Protein AF-A0A4P7GZ65-F1 (afdb_monomer_lite)

Structure (mmCIF, N/CA/C/O backbone):
data_AF-A0A4P7GZ65-F1
#
_entry.id   AF-A0A4P7GZ65-F1
#
loop_
_atom_site.group_PDB
_atom_site.id
_atom_site.type_symbol
_atom_site.label_atom_id
_atom_site.label_alt_id
_atom_site.label_comp_id
_atom_site.label_asym_id
_atom_site.label_entity_id
_atom_site.label_seq_id
_atom_site.pdbx_PDB_ins_code
_atom_site.Cartn_x
_atom_site.Cartn_y
_atom_site.Cartn_z
_atom_site.occupancy
_atom_site.B_iso_or_equiv
_atom_site.auth_seq_id
_atom_site.auth_comp_id
_atom_site.auth_asym_id
_atom_site.auth_atom_id
_atom_site.pdbx_PDB_model_num
ATOM 1 N N . MET A 1 1 ? 6.783 -11.774 -8.724 1.00 76.56 1 MET A N 1
ATOM 2 C CA . MET A 1 1 ? 7.387 -10.718 -7.872 1.00 76.56 1 MET A CA 1
ATOM 3 C C . MET A 1 1 ? 6.411 -10.404 -6.745 1.00 76.56 1 MET A C 1
ATOM 5 O O . MET A 1 1 ? 5.219 -10.324 -7.023 1.00 76.56 1 MET A O 1
ATOM 9 N N . PHE A 1 2 ? 6.896 -10.270 -5.505 1.00 83.75 2 PHE A N 1
ATOM 10 C CA . PHE A 1 2 ? 6.074 -9.935 -4.336 1.00 83.75 2 PHE A CA 1
ATOM 11 C C . PHE A 1 2 ? 6.628 -8.694 -3.630 1.00 83.75 2 PHE A C 1
ATOM 13 O O . PHE A 1 2 ? 7.836 -8.597 -3.420 1.00 83.75 2 PHE A O 1
ATOM 20 N N . CYS A 1 3 ? 5.750 -7.767 -3.250 1.00 86.38 3 CYS A N 1
ATOM 21 C CA . CYS A 1 3 ? 6.074 -6.620 -2.402 1.00 86.38 3 CYS A CA 1
ATOM 22 C C . CYS A 1 3 ? 5.174 -6.644 -1.161 1.00 86.38 3 CYS A C 1
ATOM 24 O O . CYS A 1 3 ? 4.007 -7.021 -1.241 1.00 86.38 3 CYS A O 1
ATOM 26 N N . ALA A 1 4 ? 5.718 -6.270 -0.005 1.00 89.75 4 ALA A N 1
ATOM 27 C CA . ALA A 1 4 ? 4.972 -6.193 1.243 1.00 89.75 4 ALA A CA 1
ATOM 28 C C . ALA A 1 4 ? 5.264 -4.861 1.931 1.00 89.75 4 ALA A C 1
ATOM 30 O O . ALA A 1 4 ? 6.419 -4.547 2.223 1.00 89.75 4 ALA A O 1
ATOM 31 N N . VAL A 1 5 ? 4.213 -4.095 2.216 1.00 90.88 5 VAL A N 1
ATOM 32 C CA . VAL A 1 5 ? 4.323 -2.780 2.854 1.00 90.88 5 VAL A CA 1
ATOM 33 C C . VAL A 1 5 ? 3.663 -2.808 4.219 1.00 90.88 5 VAL A C 1
ATOM 35 O O . VAL A 1 5 ? 2.517 -3.232 4.357 1.00 90.88 5 VAL A O 1
ATOM 38 N N . ARG A 1 6 ? 4.375 -2.328 5.241 1.00 91.50 6 ARG A N 1
ATOM 39 C CA . ARG A 1 6 ? 3.801 -2.109 6.572 1.00 91.50 6 ARG A CA 1
ATOM 40 C C . ARG A 1 6 ? 3.163 -0.730 6.616 1.00 91.50 6 ARG A C 1
ATOM 42 O O . ARG A 1 6 ? 3.855 0.266 6.435 1.00 91.50 6 ARG A O 1
ATOM 49 N N . VAL A 1 7 ? 1.866 -0.680 6.890 1.00 90.31 7 VAL A N 1
ATOM 50 C CA . VAL A 1 7 ? 1.109 0.571 7.002 1.00 90.31 7 VAL A CA 1
ATOM 51 C C . VAL A 1 7 ? 0.484 0.693 8.391 1.00 90.31 7 VAL A C 1
ATOM 53 O O . VAL A 1 7 ? 0.045 -0.325 8.940 1.00 90.31 7 VAL A O 1
ATOM 56 N N . PRO A 1 8 ? 0.425 1.900 8.980 1.00 89.12 8 PRO A N 1
ATOM 57 C CA . PRO A 1 8 ? -0.309 2.123 10.219 1.00 89.12 8 PRO A CA 1
ATOM 58 C C . PRO A 1 8 ? -1.774 1.709 10.077 1.00 89.12 8 PRO A C 1
ATOM 60 O O . PRO A 1 8 ? -2.403 1.930 9.041 1.00 89.12 8 PRO A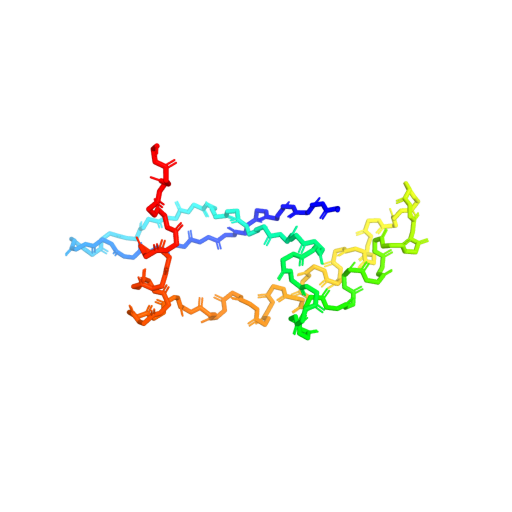 O 1
ATOM 63 N N . HIS A 1 9 ? -2.317 1.103 11.124 1.00 86.81 9 HIS A N 1
ATOM 64 C CA . HIS A 1 9 ? -3.724 0.742 11.196 1.00 86.81 9 HIS A CA 1
ATOM 65 C C . HIS A 1 9 ? -4.201 0.834 12.642 1.00 86.81 9 HIS A C 1
ATOM 67 O O . HIS A 1 9 ? -3.469 0.457 13.559 1.00 86.81 9 HIS A O 1
ATOM 73 N N . SER A 1 10 ? -5.424 1.312 12.839 1.00 88.31 10 SER A N 1
ATOM 74 C CA . SER A 1 10 ? -6.106 1.258 14.124 1.00 88.31 10 SER A CA 1
ATOM 75 C C . SER A 1 10 ? -7.553 0.819 13.951 1.00 88.31 10 SER A C 1
ATOM 77 O O . SER A 1 10 ? -8.141 0.939 12.871 1.00 88.31 10 SER A O 1
ATOM 79 N N . PHE A 1 11 ? -8.113 0.271 15.023 1.00 86.38 11 PHE A N 1
ATOM 80 C CA . PHE A 1 11 ? -9.532 -0.042 15.121 1.00 86.38 11 PHE A CA 1
ATOM 81 C C . PHE A 1 11 ? -10.025 0.193 16.550 1.00 86.38 11 PHE A C 1
ATOM 83 O O . PHE A 1 11 ? -9.253 0.143 17.510 1.00 86.38 11 PHE A O 1
ATOM 90 N N . LEU A 1 12 ? -11.329 0.434 16.681 1.00 90.19 12 LEU A N 1
ATOM 91 C CA . LEU A 1 12 ? -12.003 0.540 17.971 1.00 90.19 12 LEU A CA 1
ATOM 92 C C . LEU A 1 12 ? -12.475 -0.840 18.426 1.00 90.19 12 LEU A C 1
ATOM 94 O O . LEU A 1 12 ? -13.119 -1.571 17.670 1.00 90.19 12 LEU A O 1
ATOM 98 N N . ARG A 1 13 ? -12.175 -1.190 19.675 1.00 89.31 13 ARG A N 1
ATOM 99 C CA . ARG A 1 13 ? -12.768 -2.350 20.346 1.00 89.31 13 ARG A CA 1
ATOM 100 C C . ARG A 1 13 ? -14.203 -2.053 20.783 1.00 89.31 13 ARG A C 1
ATOM 102 O O . ARG A 1 13 ? -14.614 -0.900 20.888 1.00 89.31 13 ARG A O 1
ATOM 109 N N . ALA A 1 14 ? -14.946 -3.114 21.101 1.00 93.25 14 ALA A N 1
ATOM 110 C CA . ALA A 1 14 ? -16.319 -3.018 21.602 1.00 93.25 14 ALA A CA 1
ATOM 111 C C . ALA A 1 14 ? -16.442 -2.221 22.918 1.00 93.25 14 ALA A C 1
ATOM 113 O O . ALA A 1 14 ? -17.507 -1.688 23.207 1.00 93.25 14 ALA A O 1
ATOM 114 N N . ASP A 1 15 ? -15.360 -2.121 23.696 1.00 95.00 15 ASP A N 1
ATOM 115 C CA . ASP A 1 15 ? -15.285 -1.334 24.934 1.00 95.00 15 ASP A CA 1
ATOM 116 C C . ASP A 1 15 ? -14.929 0.151 24.708 1.00 95.00 15 ASP A C 1
ATOM 118 O O . ASP A 1 15 ? -14.803 0.906 25.668 1.00 95.00 15 ASP A O 1
ATOM 122 N N . GLY A 1 16 ? -14.768 0.580 23.451 1.00 94.06 16 GLY A N 1
ATOM 123 C CA . GLY A 1 16 ? -14.391 1.947 23.088 1.00 94.06 16 GLY A CA 1
ATOM 124 C C . GLY A 1 16 ? -12.885 2.220 23.093 1.00 94.06 16 GLY A C 1
ATOM 125 O O . GLY A 1 16 ? -12.476 3.328 22.753 1.00 94.06 16 GLY A O 1
ATOM 126 N N . THR A 1 17 ? -12.045 1.238 23.428 1.00 95.94 17 THR A N 1
ATOM 127 C CA . THR A 1 17 ? -10.585 1.397 23.392 1.00 95.94 17 THR A CA 1
ATOM 128 C C . THR A 1 17 ? -10.078 1.378 21.952 1.00 95.94 17 THR A C 1
ATOM 130 O O . THR A 1 17 ? -10.315 0.414 21.218 1.00 95.94 17 THR A O 1
ATOM 133 N N . GLU A 1 18 ? -9.325 2.404 21.550 1.00 94.06 18 GLU A N 1
ATOM 134 C CA . GLU A 1 18 ? -8.584 2.382 20.287 1.00 94.06 18 GLU A CA 1
ATOM 135 C C . GLU A 1 18 ? -7.319 1.529 20.422 1.00 94.06 18 GLU A C 1
ATOM 137 O O . GLU A 1 18 ? -6.511 1.708 21.335 1.00 94.06 18 GLU A O 1
ATOM 142 N N . VAL A 1 19 ? -7.139 0.597 19.489 1.00 92.31 19 VAL A N 1
ATOM 143 C CA . VAL A 1 19 ? -5.927 -0.212 19.377 1.00 92.31 19 VAL A CA 1
ATOM 144 C C . VAL A 1 19 ? -5.208 0.171 18.099 1.00 92.31 19 VAL A C 1
ATOM 146 O O . VAL A 1 19 ? -5.732 -0.033 17.006 1.00 92.31 19 VAL A O 1
ATOM 149 N N . GLY A 1 20 ? -3.996 0.701 18.246 1.00 90.81 20 GLY A N 1
ATOM 150 C CA . GLY A 1 20 ? -3.094 0.997 17.137 1.00 90.81 20 GLY A CA 1
ATOM 151 C C . GLY A 1 20 ? -2.115 -0.141 16.854 1.00 90.81 20 GLY A C 1
ATOM 152 O O . GLY A 1 20 ? -1.770 -0.934 17.731 1.00 90.81 20 GLY A O 1
ATOM 153 N N . GLY A 1 21 ? -1.635 -0.200 15.618 1.00 90.31 21 GLY A N 1
ATOM 154 C CA . GLY A 1 21 ? -0.619 -1.144 15.180 1.00 90.31 21 GLY A CA 1
ATOM 155 C C . GLY A 1 21 ? -0.219 -0.911 13.728 1.00 90.31 21 GLY A C 1
ATOM 156 O O . GLY A 1 21 ? -0.357 0.185 13.182 1.00 90.31 21 GLY A O 1
ATOM 157 N N . THR A 1 22 ? 0.279 -1.966 13.089 1.00 90.62 22 THR A N 1
ATOM 158 C CA . THR A 1 22 ? 0.528 -1.972 11.645 1.00 90.62 22 THR A CA 1
ATOM 159 C C . THR A 1 22 ? -0.178 -3.160 11.011 1.00 90.62 22 THR A C 1
ATOM 161 O O . THR A 1 22 ? -0.287 -4.218 11.631 1.00 90.62 22 THR A O 1
ATOM 164 N N . ARG A 1 23 ? -0.646 -2.993 9.773 1.00 88.56 23 ARG A N 1
ATOM 165 C CA . ARG A 1 23 ? -1.044 -4.106 8.904 1.00 88.56 23 ARG A CA 1
ATOM 166 C C . ARG A 1 23 ? -0.046 -4.235 7.761 1.00 88.56 23 ARG A C 1
ATOM 168 O O . ARG A 1 23 ? 0.570 -3.249 7.359 1.00 88.56 23 ARG A O 1
ATOM 175 N N . THR A 1 24 ? 0.113 -5.448 7.247 1.00 90.75 24 THR A N 1
ATOM 176 C CA . THR A 1 24 ? 0.921 -5.690 6.048 1.00 90.75 24 THR A CA 1
ATOM 177 C C . THR A 1 24 ? -0.003 -5.725 4.841 1.00 90.75 24 THR A C 1
ATOM 179 O O . THR A 1 24 ? -0.967 -6.486 4.840 1.00 90.75 24 THR A O 1
ATOM 182 N N . VAL A 1 25 ? 0.283 -4.905 3.833 1.00 90.38 25 VAL A N 1
ATOM 183 C CA . VAL A 1 25 ? -0.394 -4.933 2.534 1.00 90.38 25 VAL A CA 1
ATOM 184 C C . VAL A 1 25 ? 0.536 -5.618 1.547 1.00 90.38 25 VAL A C 1
ATOM 186 O O . VAL A 1 25 ? 1.663 -5.165 1.338 1.00 90.38 25 VAL A O 1
ATOM 189 N N . GLY A 1 26 ? 0.081 -6.744 1.007 1.00 90.56 26 GLY A N 1
ATOM 190 C CA . GLY A 1 26 ? 0.804 -7.498 -0.008 1.00 90.56 26 GLY A CA 1
ATOM 191 C C . GLY A 1 26 ? 0.428 -7.038 -1.412 1.00 90.56 26 GLY A C 1
ATOM 192 O O . GLY A 1 26 ? -0.720 -6.687 -1.660 1.00 90.56 26 GLY A O 1
ATOM 193 N N . LEU A 1 27 ? 1.405 -7.079 -2.308 1.00 90.44 27 LEU A N 1
ATOM 194 C CA . LEU A 1 27 ? 1.246 -6.958 -3.750 1.00 90.44 27 LEU A CA 1
ATOM 195 C C . LEU A 1 27 ? 1.868 -8.198 -4.392 1.00 90.44 27 LEU A C 1
ATOM 197 O O . LEU A 1 27 ? 3.040 -8.505 -4.140 1.00 90.44 27 LEU A O 1
ATOM 201 N N . CYS A 1 28 ? 1.109 -8.884 -5.239 1.00 90.00 28 CYS A N 1
ATOM 202 C CA . CYS A 1 28 ? 1.599 -9.979 -6.064 1.00 90.00 28 CYS A CA 1
ATOM 203 C C . CYS A 1 28 ? 1.408 -9.612 -7.530 1.00 90.00 28 CYS A C 1
ATOM 205 O O . CYS A 1 28 ? 0.280 -9.460 -7.981 1.00 90.00 28 CYS A O 1
ATOM 207 N N . ALA A 1 29 ? 2.496 -9.537 -8.296 1.00 90.06 29 ALA A N 1
ATOM 208 C CA . ALA A 1 29 ? 2.410 -9.153 -9.706 1.00 90.06 29 ALA A CA 1
ATOM 209 C C . ALA A 1 29 ? 1.456 -10.049 -10.525 1.00 90.06 29 ALA A C 1
ATOM 211 O O . ALA A 1 29 ? 0.786 -9.555 -11.426 1.00 90.06 29 ALA A O 1
ATOM 212 N N . ASP A 1 30 ? 1.357 -11.340 -10.190 1.00 90.69 30 ASP A N 1
ATOM 213 C CA . ASP A 1 30 ? 0.487 -12.282 -10.901 1.00 90.69 30 ASP A CA 1
ATOM 214 C C . ASP A 1 30 ? -0.982 -12.186 -10.455 1.00 90.69 30 ASP A C 1
ATOM 216 O O . ASP A 1 30 ? -1.884 -12.293 -11.288 1.00 90.69 30 ASP A O 1
ATOM 220 N N . CYS A 1 31 ? -1.237 -11.962 -9.159 1.00 89.44 31 CYS A N 1
ATOM 221 C CA . CYS A 1 31 ? -2.598 -11.812 -8.627 1.00 89.44 31 CYS A CA 1
ATOM 222 C C . CYS A 1 31 ? -3.198 -10.444 -8.970 1.00 89.44 31 CYS A C 1
ATOM 224 O O . CYS A 1 31 ? -4.384 -10.349 -9.264 1.00 89.44 31 CYS A O 1
ATOM 226 N N . ASP A 1 32 ? -2.376 -9.395 -8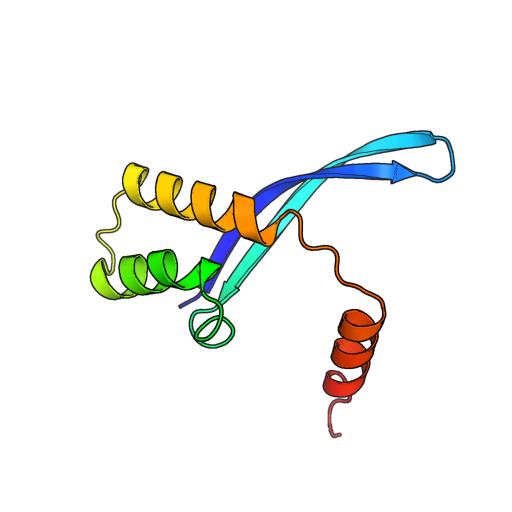.949 1.00 89.75 32 ASP A N 1
ATOM 227 C CA . ASP A 1 32 ? -2.784 -8.000 -9.119 1.00 89.75 32 ASP A CA 1
ATOM 228 C C . ASP A 1 32 ? -2.633 -7.502 -10.566 1.00 89.75 32 ASP A C 1
ATOM 230 O O . ASP A 1 32 ? -2.775 -6.310 -10.827 1.00 89.75 32 ASP A O 1
ATOM 234 N N . LYS A 1 33 ? -2.364 -8.386 -11.535 1.00 89.31 33 LYS A N 1
ATOM 235 C CA . LYS A 1 33 ? -2.096 -7.996 -12.934 1.00 89.31 33 LYS A CA 1
ATOM 236 C C . LYS A 1 33 ? -3.222 -7.178 -13.592 1.00 89.31 33 LYS A C 1
ATOM 238 O O . LYS A 1 33 ? -2.944 -6.362 -14.469 1.00 89.3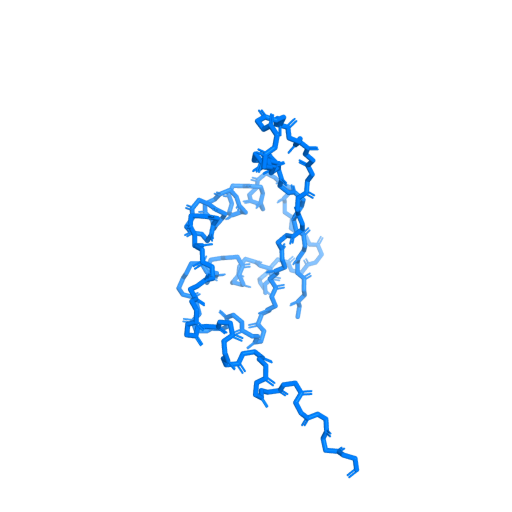1 33 LYS A O 1
ATOM 243 N N . GLU A 1 34 ? -4.469 -7.403 -13.167 1.00 89.81 34 GLU A N 1
ATOM 244 C CA . GLU A 1 34 ? -5.674 -6.706 -13.649 1.00 89.81 34 GLU A CA 1
ATOM 245 C C . GLU A 1 34 ? -6.082 -5.532 -12.739 1.00 89.81 34 GLU A C 1
ATOM 247 O O . GLU A 1 34 ? -7.065 -4.848 -13.015 1.00 89.81 34 GLU A O 1
ATOM 252 N N . ASN A 1 35 ? -5.363 -5.294 -11.636 1.00 88.44 35 ASN A N 1
ATOM 253 C CA . ASN A 1 35 ? -5.648 -4.200 -10.717 1.00 88.44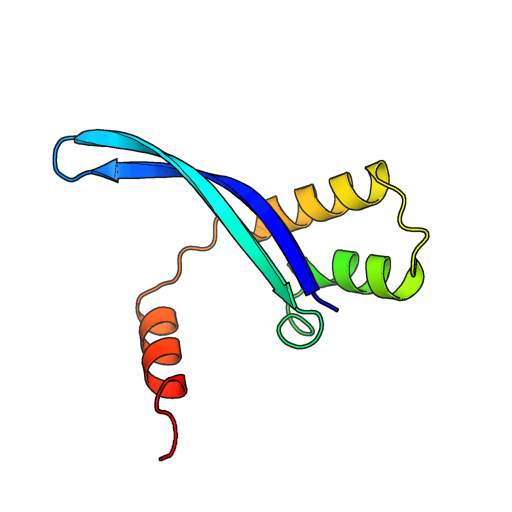 35 ASN A CA 1
ATOM 254 C C . ASN A 1 35 ? -5.015 -2.898 -11.252 1.00 88.44 35 ASN A C 1
ATOM 256 O O . ASN A 1 35 ? -3.788 -2.757 -11.211 1.00 88.44 35 ASN A O 1
ATOM 260 N N . PRO A 1 36 ? -5.810 -1.916 -11.720 1.00 91.06 36 PRO A N 1
ATOM 261 C CA . PRO A 1 36 ? -5.266 -0.686 -12.293 1.00 91.06 36 PRO A CA 1
ATOM 262 C C . PRO A 1 36 ? -4.431 0.117 -11.285 1.00 91.06 36 PRO A C 1
ATOM 264 O O . PRO A 1 36 ? -3.418 0.696 -11.674 1.00 91.06 36 PRO A O 1
ATOM 267 N N . ALA A 1 37 ? -4.779 0.069 -9.993 1.00 90.69 37 ALA A N 1
ATOM 268 C CA . ALA A 1 37 ? -4.042 0.745 -8.923 1.00 90.69 37 ALA A CA 1
ATOM 269 C C . ALA A 1 37 ? -2.620 0.185 -8.742 1.00 90.69 37 ALA A C 1
ATOM 271 O O . ALA A 1 37 ? -1.709 0.882 -8.300 1.00 90.69 37 ALA A O 1
ATOM 272 N N . ALA A 1 38 ? -2.421 -1.096 -9.063 1.00 92.06 38 ALA A N 1
ATOM 273 C CA . ALA A 1 38 ? -1.147 -1.792 -8.905 1.00 92.06 38 ALA A CA 1
ATOM 274 C C . ALA A 1 38 ? -0.218 -1.637 -10.117 1.00 92.06 38 ALA A C 1
ATOM 276 O O . ALA A 1 38 ? 0.974 -1.944 -10.024 1.00 92.06 38 ALA A O 1
ATOM 277 N N . ARG A 1 39 ? -0.739 -1.174 -11.262 1.00 92.44 39 ARG A N 1
ATOM 278 C CA . ARG A 1 39 ? -0.045 -1.267 -12.550 1.00 92.44 39 ARG A CA 1
ATOM 279 C C . ARG A 1 39 ? 1.301 -0.549 -12.558 1.00 92.44 39 ARG A C 1
ATOM 281 O O . ARG A 1 39 ? 2.299 -1.144 -12.949 1.00 92.44 39 ARG A O 1
ATOM 288 N N . ALA A 1 40 ? 1.340 0.689 -12.065 1.00 91.50 40 ALA A N 1
ATOM 289 C CA . ALA A 1 40 ? 2.560 1.495 -12.045 1.00 91.50 40 ALA A CA 1
ATOM 290 C C . ALA A 1 40 ? 3.672 0.865 -11.185 1.00 91.50 40 ALA A C 1
ATOM 292 O O . ALA A 1 40 ? 4.840 0.904 -11.562 1.00 91.50 40 ALA A O 1
ATOM 293 N N . LEU A 1 41 ? 3.315 0.232 -10.061 1.00 91.19 41 LEU A N 1
ATOM 294 C CA . LEU A 1 41 ? 4.269 -0.499 -9.223 1.00 91.19 41 LEU A CA 1
ATOM 295 C C . LEU A 1 41 ? 4.782 -1.763 -9.907 1.00 91.19 41 LEU A C 1
ATOM 297 O O . LEU A 1 41 ? 5.982 -2.028 -9.867 1.00 91.19 41 LEU A O 1
ATOM 301 N N . ILE A 1 42 ? 3.888 -2.541 -10.522 1.00 92.12 42 ILE A N 1
ATOM 302 C CA . ILE A 1 42 ? 4.261 -3.763 -11.244 1.00 92.12 42 ILE A CA 1
ATOM 303 C C . ILE A 1 42 ? 5.227 -3.418 -12.381 1.00 92.12 42 ILE A C 1
ATOM 305 O O . ILE A 1 42 ? 6.279 -4.046 -12.487 1.00 92.12 42 ILE A O 1
ATOM 309 N N . ASP A 1 43 ? 4.914 -2.391 -13.173 1.00 91.06 43 ASP A N 1
ATOM 310 C CA . ASP A 1 43 ? 5.753 -1.945 -14.288 1.00 91.06 43 ASP A CA 1
ATOM 311 C C . ASP A 1 43 ? 7.112 -1.412 -13.789 1.00 91.06 43 ASP A C 1
ATOM 313 O O . ASP A 1 43 ? 8.156 -1.780 -14.332 1.00 91.06 43 ASP A O 1
ATOM 317 N N . TYR A 1 44 ? 7.125 -0.625 -12.704 1.00 88.88 44 TYR A N 1
ATOM 318 C CA . TYR A 1 44 ? 8.355 -0.129 -12.074 1.00 88.88 44 TYR A CA 1
ATOM 319 C C . TYR A 1 44 ? 9.275 -1.270 -11.625 1.00 88.88 44 TYR A C 1
ATOM 321 O O . TYR A 1 44 ? 10.445 -1.325 -12.004 1.00 88.88 44 TYR A O 1
ATOM 329 N N . PHE A 1 45 ? 8.756 -2.235 -10.864 1.00 86.12 45 PHE A N 1
ATOM 330 C CA . PHE A 1 45 ? 9.570 -3.349 -10.378 1.00 86.12 45 PHE A CA 1
ATOM 331 C C . PHE A 1 45 ? 9.953 -4.347 -11.479 1.00 86.12 45 PHE A C 1
ATOM 333 O O . PHE A 1 45 ? 11.014 -4.965 -11.384 1.00 86.12 45 PHE A O 1
ATOM 340 N N . ALA A 1 46 ? 9.143 -4.489 -12.532 1.00 87.62 46 ALA A N 1
ATOM 341 C CA . ALA A 1 46 ? 9.503 -5.279 -13.708 1.00 87.62 46 ALA A CA 1
ATOM 342 C C . ALA A 1 46 ? 10.658 -4.643 -14.504 1.00 87.62 46 ALA A C 1
ATOM 344 O O . ALA A 1 46 ? 11.497 -5.368 -15.037 1.00 87.62 46 ALA A O 1
ATOM 345 N N . GLY A 1 47 ? 10.719 -3.307 -14.568 1.00 84.00 47 GLY A N 1
ATOM 346 C CA . GLY A 1 47 ? 11.757 -2.564 -15.288 1.00 84.00 47 GLY A CA 1
ATOM 347 C C . GLY A 1 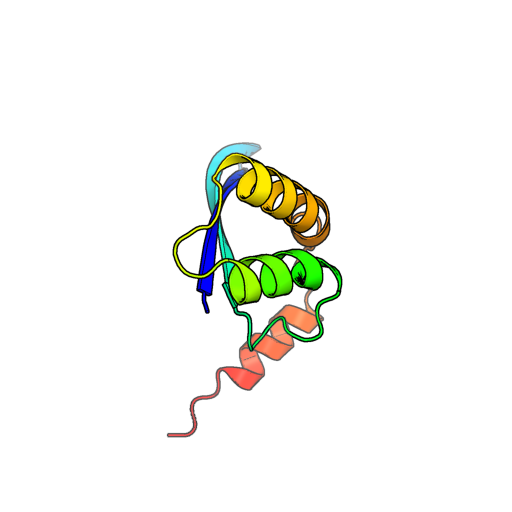47 ? 13.050 -2.328 -14.500 1.00 84.00 47 GLY A C 1
ATOM 348 O O . GLY A 1 47 ? 14.126 -2.292 -15.094 1.00 84.00 47 GLY A O 1
ATOM 349 N N . CYS A 1 48 ? 12.974 -2.177 -13.174 1.00 74.31 48 CYS A N 1
ATOM 350 C CA . CYS A 1 48 ? 14.123 -1.768 -12.359 1.00 74.31 48 CYS A CA 1
ATOM 351 C C . CYS A 1 48 ? 15.067 -2.902 -11.926 1.00 74.31 48 CYS A C 1
ATOM 353 O O . CYS A 1 48 ? 16.211 -2.614 -11.571 1.00 74.31 48 CYS A O 1
ATOM 355 N N . GLY A 1 49 ? 14.647 -4.173 -11.925 1.00 66.12 49 GLY A N 1
ATOM 356 C CA . GLY A 1 49 ? 15.470 -5.256 -11.359 1.00 66.12 49 GLY A CA 1
ATOM 357 C C . GLY A 1 49 ? 15.952 -4.933 -9.929 1.00 66.12 49 GLY A C 1
ATOM 358 O O . GLY A 1 49 ? 15.185 -4.416 -9.120 1.00 66.12 49 GLY A O 1
ATOM 359 N N . GLU A 1 50 ? 17.229 -5.182 -9.609 1.00 60.19 50 GLU A N 1
ATOM 360 C CA . GLU A 1 50 ? 17.833 -4.825 -8.304 1.00 60.19 50 GLU A CA 1
ATOM 361 C C . GLU A 1 50 ? 18.115 -3.315 -8.125 1.00 60.19 50 GLU A C 1
ATOM 363 O O . GLU A 1 50 ? 18.495 -2.882 -7.040 1.00 60.19 50 GLU A O 1
ATOM 368 N N . ALA A 1 51 ? 17.923 -2.493 -9.163 1.00 59.44 51 ALA A N 1
ATOM 369 C CA . ALA A 1 51 ? 18.299 -1.077 -9.184 1.00 59.44 51 ALA A CA 1
ATOM 370 C C . ALA A 1 51 ? 17.143 -0.119 -8.841 1.00 59.44 51 ALA A C 1
ATOM 372 O O . ALA A 1 51 ? 17.182 1.059 -9.202 1.00 59.44 51 ALA A O 1
ATOM 373 N N . ALA A 1 52 ? 16.104 -0.601 -8.153 1.00 66.00 52 ALA A N 1
ATOM 374 C CA . ALA A 1 52 ? 15.002 0.249 -7.717 1.00 66.00 52 ALA A CA 1
ATOM 375 C C . ALA A 1 52 ? 15.518 1.377 -6.804 1.00 66.00 52 ALA A C 1
ATOM 377 O O . ALA A 1 52 ? 16.100 1.130 -5.745 1.00 66.00 52 ALA A O 1
ATOM 378 N N . SER A 1 53 ? 15.280 2.632 -7.192 1.00 69.88 53 SER A N 1
ATOM 379 C CA . SER A 1 53 ? 15.581 3.774 -6.335 1.00 69.88 53 SER A CA 1
ATOM 380 C C . SER A 1 53 ? 14.557 3.850 -5.194 1.00 69.88 53 SER A C 1
ATOM 382 O O . SER A 1 53 ? 13.345 3.746 -5.400 1.00 69.88 53 SER A O 1
ATOM 384 N N . ALA A 1 54 ? 15.035 4.010 -3.958 1.00 74.00 54 ALA A N 1
ATOM 385 C CA . ALA A 1 54 ? 14.160 4.085 -2.787 1.00 74.00 54 ALA A CA 1
ATOM 386 C C . ALA A 1 54 ? 13.120 5.236 -2.846 1.00 74.00 54 ALA A C 1
ATOM 388 O O . ALA A 1 54 ? 11.983 5.004 -2.432 1.00 74.00 54 ALA A O 1
ATOM 389 N N . PRO A 1 55 ? 13.431 6.447 -3.362 1.00 84.31 55 PRO A N 1
ATOM 390 C CA . PRO A 1 55 ? 12.468 7.556 -3.393 1.00 84.31 55 PRO A CA 1
ATOM 391 C C . PRO A 1 55 ? 11.323 7.370 -4.397 1.00 84.31 55 PRO A C 1
ATOM 393 O O . PRO A 1 55 ? 10.169 7.682 -4.094 1.00 84.31 55 PRO A O 1
ATOM 396 N N . GLU A 1 56 ? 11.629 6.855 -5.588 1.00 84.69 56 GLU A N 1
ATOM 397 C CA . GLU A 1 56 ? 10.624 6.611 -6.625 1.00 84.69 56 GLU A CA 1
ATOM 398 C C . GLU A 1 56 ? 9.701 5.462 -6.214 1.00 84.69 56 GLU A C 1
ATOM 400 O O . GLU A 1 56 ? 8.479 5.611 -6.238 1.00 84.69 56 GLU A O 1
ATOM 405 N N . ALA A 1 57 ? 10.282 4.377 -5.684 1.00 86.00 57 ALA A N 1
ATOM 406 C CA . ALA A 1 57 ? 9.520 3.283 -5.093 1.00 86.00 57 ALA A CA 1
ATOM 407 C C . ALA A 1 57 ? 8.588 3.782 -3.976 1.00 86.00 57 ALA A C 1
ATOM 409 O O . ALA A 1 57 ? 7.414 3.429 -3.955 1.00 86.00 57 ALA A O 1
ATOM 410 N N . ALA A 1 58 ? 9.071 4.636 -3.066 1.00 88.00 58 ALA A N 1
ATOM 411 C CA . ALA A 1 58 ? 8.251 5.177 -1.981 1.00 88.00 58 ALA A CA 1
ATOM 412 C C . ALA A 1 58 ? 7.061 6.009 -2.488 1.00 88.00 58 ALA A C 1
ATOM 414 O O . ALA A 1 58 ? 5.972 5.925 -1.918 1.00 88.00 58 ALA A O 1
ATOM 415 N N . THR A 1 59 ? 7.252 6.775 -3.566 1.00 90.50 59 THR A N 1
ATOM 416 C CA . THR A 1 59 ? 6.184 7.576 -4.184 1.00 90.50 59 THR A CA 1
ATOM 417 C C . THR A 1 59 ? 5.105 6.672 -4.775 1.00 90.50 59 THR A C 1
ATOM 419 O O . THR A 1 59 ? 3.937 6.794 -4.407 1.00 90.50 59 THR A O 1
ATOM 422 N N . LEU A 1 60 ? 5.507 5.693 -5.590 1.00 92.06 60 LEU A N 1
ATOM 423 C CA . LEU A 1 60 ? 4.593 4.733 -6.211 1.00 92.06 60 LEU A CA 1
ATOM 424 C C . LEU A 1 60 ? 3.847 3.883 -5.171 1.00 92.06 60 LEU A C 1
ATOM 426 O O . LEU A 1 60 ? 2.648 3.644 -5.307 1.00 92.06 60 LEU A O 1
ATOM 430 N N . LEU A 1 61 ? 4.532 3.465 -4.100 1.00 91.19 61 LEU A N 1
ATOM 431 C CA . LEU A 1 61 ? 3.906 2.747 -2.987 1.00 91.19 61 LEU A CA 1
ATOM 432 C C . LEU A 1 61 ? 2.875 3.630 -2.277 1.00 91.19 61 LEU A C 1
ATOM 434 O O . LEU A 1 61 ? 1.798 3.153 -1.935 1.00 91.19 61 LEU A O 1
ATOM 438 N N . GLY A 1 62 ? 3.178 4.913 -2.071 1.00 90.25 62 GLY A N 1
ATOM 439 C CA . GLY A 1 62 ? 2.254 5.867 -1.465 1.00 90.25 62 GLY A CA 1
ATOM 440 C C . GLY A 1 62 ? 0.992 6.102 -2.298 1.00 90.25 62 GLY A C 1
ATOM 441 O O . GLY A 1 62 ? -0.096 6.178 -1.727 1.00 90.25 62 GLY A O 1
ATOM 442 N N . ASP A 1 63 ? 1.124 6.203 -3.621 1.00 91.69 63 ASP A N 1
ATOM 443 C CA . ASP A 1 63 ? -0.009 6.397 -4.534 1.00 91.69 63 ASP A CA 1
ATOM 444 C C . ASP A 1 63 ? -0.914 5.159 -4.575 1.00 91.69 63 ASP A C 1
ATOM 446 O O . ASP A 1 63 ? -2.108 5.267 -4.297 1.00 91.69 63 ASP A O 1
ATOM 450 N N . TRP A 1 64 ? -0.338 3.972 -4.778 1.00 92.25 64 TRP A N 1
ATOM 451 C CA . TRP A 1 64 ? -1.078 2.706 -4.735 1.00 92.25 64 TRP A CA 1
ATOM 452 C C . TRP A 1 64 ? -1.816 2.504 -3.407 1.00 92.25 64 TRP A C 1
ATOM 454 O O . TRP A 1 64 ? -3.005 2.180 -3.390 1.00 92.25 64 TRP A O 1
ATOM 464 N N . LEU A 1 65 ? -1.143 2.741 -2.274 1.00 91.31 65 LEU A N 1
ATOM 465 C CA . LEU A 1 65 ? -1.750 2.598 -0.951 1.00 91.31 65 LEU A CA 1
ATOM 466 C C . LEU A 1 65 ? -2.935 3.549 -0.742 1.00 91.31 65 LEU A C 1
ATOM 468 O O . LEU A 1 65 ? -3.911 3.160 -0.100 1.00 91.31 65 LEU A O 1
ATOM 472 N N . ARG A 1 66 ? -2.902 4.773 -1.281 1.00 89.31 66 ARG A N 1
ATOM 473 C CA . ARG A 1 66 ? -4.051 5.691 -1.189 1.00 89.31 66 ARG A CA 1
ATOM 474 C C . ARG A 1 66 ? -5.294 5.146 -1.893 1.00 89.31 66 ARG A C 1
ATOM 476 O O . ARG A 1 66 ? -6.396 5.434 -1.435 1.00 89.31 66 ARG A O 1
ATOM 483 N N . GLU A 1 67 ? -5.127 4.339 -2.936 1.00 87.69 67 GLU A N 1
ATOM 484 C CA . GLU A 1 67 ? -6.238 3.725 -3.667 1.00 87.69 67 GLU A CA 1
ATOM 485 C C . GLU A 1 67 ? -6.751 2.442 -3.002 1.00 87.69 67 GLU A C 1
ATOM 487 O O . GLU A 1 67 ? -7.961 2.245 -2.904 1.00 87.69 67 GLU A O 1
ATOM 492 N N . VAL A 1 68 ? -5.856 1.583 -2.495 1.00 85.12 68 VAL A N 1
ATOM 493 C CA . VAL A 1 68 ? -6.256 0.264 -1.964 1.00 85.12 68 VAL A CA 1
ATOM 494 C C . VAL A 1 68 ? -6.585 0.256 -0.472 1.00 85.12 68 VAL A C 1
ATOM 496 O O . VAL A 1 68 ? -7.351 -0.589 -0.020 1.00 85.12 68 VAL A O 1
ATOM 499 N N . LEU A 1 69 ? -6.041 1.175 0.335 1.00 82.56 69 LEU A N 1
ATOM 500 C CA . LEU A 1 69 ? -6.311 1.192 1.781 1.00 82.56 69 LEU A CA 1
ATOM 501 C C . LEU A 1 69 ? -7.758 1.548 2.167 1.00 82.56 69 LEU A C 1
ATOM 503 O O . LEU A 1 69 ? -8.213 0.987 3.171 1.00 82.56 69 LEU A O 1
ATOM 507 N N . PRO A 1 70 ? -8.480 2.430 1.441 1.00 71.75 70 PRO A N 1
ATOM 508 C CA . PRO A 1 70 ? -9.900 2.673 1.680 1.00 71.75 70 PRO A CA 1
ATOM 509 C C . PRO A 1 70 ? -10.777 1.445 1.411 1.00 71.75 70 PRO A C 1
ATOM 511 O O . PRO A 1 70 ? -11.917 1.413 1.876 1.00 71.75 70 PRO A O 1
ATOM 514 N N . ALA A 1 71 ? -10.269 0.440 0.684 1.00 63.16 71 ALA A N 1
ATOM 515 C CA . ALA A 1 71 ? -11.018 -0.769 0.386 1.00 63.16 71 ALA A CA 1
ATOM 516 C C . ALA A 1 71 ? -11.258 -1.567 1.674 1.00 63.16 71 ALA A C 1
ATOM 518 O O . ALA A 1 71 ? -10.340 -2.083 2.320 1.00 63.16 71 ALA A O 1
ATOM 519 N N . ARG A 1 72 ? -12.530 -1.648 2.063 1.00 64.06 72 ARG A N 1
ATOM 520 C CA . ARG A 1 72 ? -13.004 -2.644 3.018 1.00 64.06 72 ARG A CA 1
ATOM 521 C C . ARG A 1 72 ? -13.370 -3.886 2.223 1.00 64.06 72 ARG A C 1
ATOM 523 O O . ARG A 1 72 ? -14.014 -3.760 1.188 1.00 64.06 72 ARG A O 1
ATOM 530 N N . ILE A 1 73 ? -12.965 -5.048 2.724 1.00 62.94 73 ILE A N 1
ATOM 531 C CA . ILE A 1 73 ? -13.514 -6.316 2.249 1.00 62.94 73 ILE A CA 1
ATOM 532 C C . ILE A 1 73 ? -14.993 -6.299 2.628 1.00 62.94 73 ILE A C 1
ATOM 534 O O . ILE A 1 73 ? -15.310 -6.188 3.815 1.00 62.94 73 ILE A O 1
ATOM 538 N N . ASP A 1 74 ? -15.873 -6.328 1.635 1.00 64.31 74 ASP A N 1
ATOM 539 C CA . ASP A 1 74 ? -17.303 -6.487 1.878 1.00 64.31 74 ASP A CA 1
ATOM 540 C C . ASP A 1 74 ? -17.669 -7.965 2.104 1.00 64.31 74 ASP A C 1
ATOM 542 O O . ASP A 1 74 ? -16.862 -8.879 1.902 1.00 64.31 74 ASP A O 1
ATOM 546 N N . ASP A 1 75 ? -18.896 -8.213 2.559 1.00 73.25 75 ASP A N 1
ATOM 547 C CA . ASP A 1 75 ? -19.354 -9.565 2.892 1.00 73.25 75 ASP A CA 1
ATOM 548 C C . ASP A 1 75 ? -19.334 -10.510 1.677 1.00 73.25 75 ASP A C 1
ATOM 550 O O . ASP A 1 75 ? -19.124 -11.715 1.829 1.00 73.25 75 ASP A O 1
ATOM 554 N N . ALA A 1 76 ? -19.508 -9.978 0.462 1.00 69.94 76 ALA A N 1
ATOM 555 C CA . ALA A 1 76 ? -19.471 -10.770 -0.762 1.00 69.94 76 ALA A CA 1
ATOM 556 C C . ALA A 1 76 ? -18.038 -11.217 -1.085 1.00 69.94 76 ALA A C 1
ATOM 558 O O . ALA A 1 76 ? -17.801 -12.391 -1.372 1.00 69.94 76 ALA A O 1
ATOM 559 N N . GLN A 1 77 ? -17.069 -10.310 -0.961 1.00 67.94 77 GLN A N 1
ATOM 560 C CA . GLN A 1 77 ? -15.646 -10.614 -1.102 1.00 67.94 77 GLN A CA 1
ATOM 561 C C . GLN A 1 77 ? -15.170 -11.599 -0.026 1.00 67.94 77 GLN A C 1
ATOM 563 O O . GLN A 1 77 ? -14.389 -12.507 -0.319 1.00 67.94 77 GLN A O 1
ATOM 568 N N . LEU A 1 78 ? -15.671 -11.474 1.207 1.00 74.69 78 LEU A N 1
ATOM 569 C CA . LEU A 1 78 ? -15.361 -12.413 2.284 1.00 74.69 78 LEU A CA 1
ATOM 570 C C . LEU A 1 78 ? -15.897 -13.823 1.987 1.00 74.69 78 LEU A C 1
ATOM 572 O O . LEU A 1 78 ? -15.183 -14.805 2.193 1.00 74.69 78 LEU A O 1
ATOM 576 N N . ALA A 1 79 ? -17.119 -13.931 1.462 1.00 77.81 79 ALA A N 1
ATOM 577 C CA . ALA A 1 79 ? -17.720 -15.210 1.089 1.00 77.81 79 ALA A CA 1
ATOM 578 C C . ALA A 1 79 ? -16.956 -15.920 -0.047 1.00 77.81 79 ALA A C 1
ATOM 580 O O . ALA A 1 79 ? -16.810 -17.145 -0.018 1.00 77.81 79 ALA A O 1
ATOM 581 N N . MET A 1 80 ? -16.416 -15.167 -1.015 1.00 73.06 80 MET A N 1
ATOM 582 C CA . MET A 1 80 ? -15.592 -15.718 -2.104 1.00 73.06 80 MET A CA 1
ATOM 583 C C . MET A 1 80 ? -14.286 -16.344 -1.590 1.00 73.06 80 MET A C 1
ATOM 585 O O . MET A 1 80 ? -13.936 -17.460 -1.968 1.00 73.06 80 MET A O 1
ATOM 589 N N . LEU A 1 81 ? -13.596 -15.681 -0.656 1.00 73.75 81 LEU A N 1
ATOM 590 C CA . LEU A 1 81 ? -12.372 -16.221 -0.046 1.00 73.75 81 LEU A CA 1
ATOM 591 C C . LEU A 1 81 ? -12.625 -17.530 0.720 1.00 73.75 81 LEU A C 1
ATOM 593 O O . LEU A 1 81 ? -11.770 -18.414 0.753 1.00 73.75 81 LEU A O 1
ATOM 597 N N . GLN A 1 82 ? -13.803 -17.670 1.328 1.00 77.00 82 GLN A N 1
ATOM 598 C CA . GLN A 1 82 ? -14.198 -18.889 2.038 1.00 77.00 82 GLN A CA 1
ATOM 599 C C . GLN A 1 82 ? -14.481 -20.060 1.089 1.00 77.00 82 GLN A C 1
ATOM 601 O O . GLN A 1 82 ?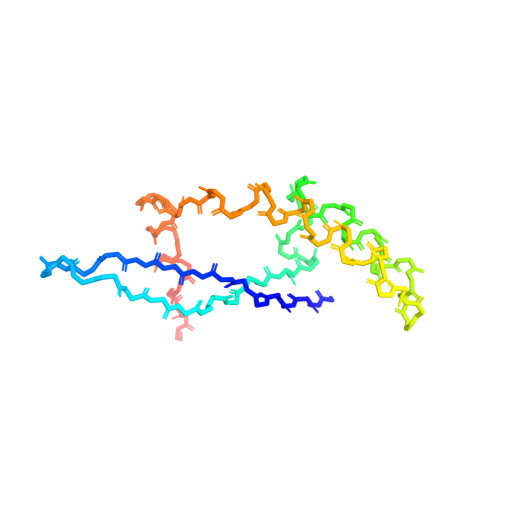 -14.292 -21.211 1.476 1.00 77.00 82 GLN A O 1
ATOM 606 N N . THR A 1 83 ? -14.916 -19.783 -0.143 1.00 74.25 83 THR A N 1
ATOM 607 C CA . THR A 1 83 ? -15.229 -20.813 -1.144 1.00 74.25 83 THR A CA 1
ATOM 608 C C . THR A 1 83 ? -13.981 -21.301 -1.884 1.00 74.25 83 THR A C 1
ATOM 610 O O . THR A 1 83 ? -13.829 -22.507 -2.093 1.00 74.25 83 THR A O 1
ATOM 613 N N . ASP A 1 84 ? -13.033 -20.412 -2.183 1.00 60.19 84 ASP A N 1
ATOM 614 C CA . ASP A 1 84 ? -11.745 -20.783 -2.793 1.00 60.19 84 ASP A CA 1
ATOM 615 C C . ASP A 1 84 ? -10.786 -21.484 -1.807 1.00 60.19 84 ASP A C 1
ATOM 617 O O . ASP A 1 84 ? -9.873 -22.201 -2.217 1.00 60.19 84 ASP A O 1
ATOM 621 N N . GLY A 1 85 ? -11.020 -21.341 -0.496 1.00 52.72 85 GLY A N 1
ATOM 622 C CA . GLY A 1 85 ? -10.271 -22.013 0.572 1.00 52.72 85 GLY A CA 1
ATOM 623 C C . GLY A 1 85 ? -10.600 -23.499 0.773 1.00 52.72 85 GLY A C 1
ATOM 624 O O . GLY A 1 85 ? -9.980 -24.146 1.622 1.00 52.72 85 GLY A O 1
ATOM 625 N N . THR A 1 86 ? -11.546 -24.068 0.016 1.00 49.91 86 THR A N 1
ATOM 626 C CA . THR A 1 86 ? -11.825 -25.511 0.062 1.00 49.91 86 THR A CA 1
ATOM 627 C C . THR A 1 86 ? -10.702 -26.275 -0.642 1.00 49.91 86 THR A C 1
ATOM 629 O O . THR A 1 86 ? -10.773 -26.595 -1.828 1.00 49.91 86 THR A O 1
ATOM 632 N N . VAL A 1 87 ? -9.633 -26.552 0.109 1.00 49.00 87 VAL A N 1
ATOM 633 C CA . VAL A 1 87 ? -8.557 -27.470 -0.277 1.00 49.00 87 VAL A CA 1
ATOM 634 C C . VAL A 1 87 ? -9.198 -28.778 -0.736 1.00 49.00 87 VAL A C 1
ATOM 636 O O . VAL A 1 87 ? -9.821 -29.486 0.058 1.00 49.00 87 VAL A O 1
ATOM 639 N N . ARG A 1 88 ? -9.065 -29.093 -2.029 1.00 46.88 88 ARG A N 1
ATOM 640 C CA . ARG A 1 88 ? -9.343 -30.438 -2.539 1.00 46.88 88 ARG A CA 1
ATOM 641 C C . ARG A 1 88 ? -8.369 -31.386 -1.837 1.00 46.88 88 ARG A C 1
ATOM 643 O O . ARG A 1 88 ? -7.164 -31.284 -2.056 1.00 46.88 88 ARG A O 1
ATOM 650 N N . THR A 1 89 ? -8.910 -32.206 -0.939 1.00 47.62 89 THR A N 1
ATOM 651 C CA . THR A 1 89 ? -8.209 -33.342 -0.325 1.00 47.62 89 THR A CA 1
ATOM 652 C C . THR A 1 89 ? -8.055 -34.474 -1.326 1.00 47.62 89 THR A C 1
ATOM 654 O O . THR A 1 89 ? -8.884 -34.550 -2.264 1.00 47.62 89 THR A O 1
#

Sequence (89 aa):
MFCAVRVPHSFLRADGTEVGGTRTVGLCADCDKENPAARALIDYFAGCGEAASAPEAATLLGDWLREVLPARIDDAQLAMLQTDGTVRT

pLDDT: mean 82.18, std 12.51, range [46.88, 95.94]

Foldseek 3Di:
DKDKDWDKDWDADPVRDIDIDTDIDMDDCVVCVVPPLCPVVSVQCVPQPVNRDPVVNVVSVVSSCVVCVVDDCDPVNVVVVVVVPPPDD

Radius of gyration: 16.15 Å; chains: 1; bounding box: 38×41×40 Å

Secondary structure (DSSP, 8-state):
-EEEEEEEEEEE-TTS-EEEEEEEEEEETTTSTT-GGGHHHHHHHHHHGGG--HHHHHHHHHHHHHHHTT-PPPHHHHHHHHHHT----